Protein AF-A0AAP5WDP9-F1 (afdb_monomer)

Radius of gyration: 17.88 Å; Cα contacts (8 Å, |Δi|>4): 88; chains: 1; bounding box: 59×26×63 Å

Organism: NCBI:txid54062

Mean predicted aligned error: 8.6 Å

Foldseek 3Di:
DDDDDPPDDDQPPPPVVQLVVLLVVLVVLLCVVFPDFPCVDPLNVVLSVLSSVLSVCQSRVVPDPDDDDPVVLVVLCVVQVPLLVSLVVSQVVCCVPPVGHDDSNSSSVSSVSSVVRVVVSVVVPDD

Solvent-accessible surface area (backbone atoms only — not comparable to full-atom values): 7625 Å² total; per-residue (Å²): 142,80,87,78,89,76,92,65,95,69,77,82,75,77,50,67,65,58,46,49,50,53,49,50,55,46,46,58,63,47,42,80,78,39,81,80,68,63,73,85,37,70,56,41,51,51,43,54,52,49,49,51,53,47,44,53,31,49,76,67,70,64,67,68,78,60,92,62,63,62,70,62,51,52,50,50,50,69,73,38,54,67,36,35,51,53,32,49,48,46,42,52,51,40,30,74,78,69,70,38,83,71,52,73,51,56,44,48,51,47,18,55,44,41,51,52,46,55,50,63,68,57,72,78,75,81,128

Nearest PDB structures (foldseek):
  1h99-assembly1_A-2  TM=8.558E-01  e=2.883E-05  Bacillus subtilis
  1tlv-assembly1_A-2  TM=8.432E-01  e=2.436E-02  Bacillus subtilis
  6twr-assembly1_B  TM=6.311E-01  e=1.488E-02  Bacillus subtilis
  3rio-assembly1_A  TM=7.481E-01  e=8.132E-02  Bacillus subtilis

Structure (mmCIF, N/CA/C/O backbone):
data_AF-A0AAP5WDP9-F1
#
_entry.id   AF-A0AAP5WDP9-F1
#
loop_
_atom_site.group_PDB
_atom_site.id
_atom_site.type_symbol
_atom_site.label_atom_id
_atom_site.label_alt_id
_atom_site.label_comp_id
_atom_site.label_asym_id
_atom_site.label_entity_id
_atom_site.label_seq_id
_atom_site.pdbx_PDB_ins_code
_atom_site.Cartn_x
_atom_site.Cartn_y
_atom_site.Cartn_z
_atom_site.occupancy
_atom_site.B_iso_or_equiv
_atom_site.auth_seq_id
_atom_site.auth_comp_id
_atom_site.auth_asym_id
_atom_site.auth_atom_id
_atom_site.pdbx_PDB_model_num
ATOM 1 N N . MET A 1 1 ? -42.174 3.572 32.032 1.00 40.50 1 MET A N 1
ATOM 2 C CA . MET A 1 1 ? -40.886 2.987 31.608 1.00 40.50 1 MET A CA 1
ATOM 3 C C . MET A 1 1 ? -39.944 4.142 31.337 1.00 40.50 1 MET A C 1
ATOM 5 O O . MET A 1 1 ? -40.203 4.908 30.422 1.00 40.50 1 MET A O 1
ATOM 9 N N . HIS A 1 2 ? -38.955 4.333 32.201 1.00 45.94 2 HIS A N 1
ATOM 10 C CA . HIS A 1 2 ? -37.971 5.409 32.123 1.00 45.94 2 HIS A CA 1
ATOM 11 C C . HIS A 1 2 ? -36.593 4.761 31.918 1.00 45.94 2 HIS A C 1
ATOM 13 O O . HIS A 1 2 ? -36.302 3.792 32.615 1.00 45.94 2 HIS A O 1
ATOM 19 N N . PHE A 1 3 ? -35.790 5.358 31.025 1.00 42.50 3 PHE A N 1
ATOM 20 C CA . PHE A 1 3 ? -34.362 5.111 30.740 1.00 42.50 3 PHE A CA 1
ATOM 21 C C . PHE A 1 3 ? -34.038 3.804 29.985 1.00 42.50 3 PHE A C 1
ATOM 23 O O . PHE A 1 3 ? -34.623 2.765 30.251 1.00 42.50 3 PHE A O 1
ATOM 30 N N . VAL A 1 4 ? -33.152 3.788 28.981 1.00 40.31 4 VAL A N 1
ATOM 31 C CA . VAL A 1 4 ? -31.799 4.372 28.973 1.00 40.31 4 VAL A CA 1
ATOM 32 C C . VAL A 1 4 ? -31.402 4.842 27.559 1.00 40.31 4 VAL A C 1
ATOM 34 O O . VAL A 1 4 ? -31.444 4.065 26.608 1.00 40.31 4 VAL A O 1
ATOM 37 N N . ASP A 1 5 ? -30.989 6.107 27.448 1.00 46.16 5 ASP A N 1
ATOM 38 C CA . ASP A 1 5 ? -30.084 6.596 26.403 1.00 46.16 5 ASP A CA 1
ATOM 39 C C . ASP A 1 5 ? -28.749 5.858 26.562 1.00 46.16 5 ASP A C 1
ATOM 41 O O . ASP A 1 5 ? -28.047 6.046 27.554 1.00 46.16 5 ASP A O 1
ATOM 45 N N . ALA A 1 6 ? -28.445 4.947 25.639 1.00 43.12 6 ALA A N 1
ATOM 46 C CA . ALA A 1 6 ? -27.179 4.229 25.608 1.00 43.12 6 ALA A CA 1
ATOM 47 C C . ALA A 1 6 ? -26.254 4.882 24.581 1.00 43.12 6 ALA A C 1
ATOM 49 O O . ALA A 1 6 ? -25.884 4.295 23.566 1.00 43.12 6 ALA A O 1
ATOM 50 N N . SER A 1 7 ? -25.826 6.097 24.898 1.00 43.97 7 SER A N 1
ATOM 51 C CA . SER A 1 7 ? -24.487 6.558 24.560 1.00 43.97 7 SER A CA 1
ATOM 52 C C . SER A 1 7 ? -23.470 5.673 25.310 1.00 43.97 7 SER A C 1
ATOM 54 O O . SER A 1 7 ? -22.931 6.033 26.351 1.00 43.97 7 SER A O 1
ATOM 56 N N . ILE A 1 8 ? -23.247 4.453 24.806 1.00 40.84 8 ILE A N 1
ATOM 57 C CA . ILE A 1 8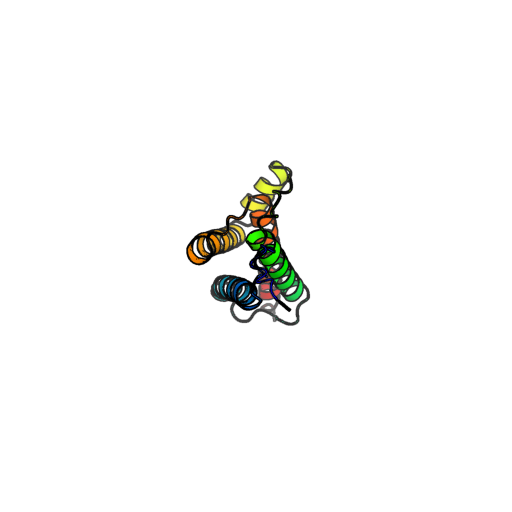 ? -22.240 3.509 25.310 1.00 40.84 8 ILE A CA 1
ATOM 58 C C . ILE A 1 8 ? -21.338 3.123 24.140 1.00 40.84 8 ILE A C 1
ATOM 60 O O . ILE A 1 8 ? -21.759 2.470 23.188 1.00 40.84 8 ILE A O 1
ATOM 64 N N . GLY A 1 9 ? -20.093 3.595 24.219 1.00 39.41 9 GLY A N 1
ATOM 65 C CA . GLY A 1 9 ? -19.068 3.497 23.191 1.00 39.41 9 GLY A CA 1
ATOM 66 C C . GLY A 1 9 ? -18.814 2.083 22.675 1.00 39.41 9 GLY A C 1
ATOM 67 O O . GLY A 1 9 ? -18.320 1.212 23.388 1.00 39.41 9 GLY A O 1
ATOM 68 N N . GLY A 1 10 ? -19.073 1.906 21.384 1.00 34.84 10 GLY A N 1
ATOM 69 C CA . GLY A 1 10 ? -18.558 0.820 20.567 1.00 34.84 10 GLY A CA 1
ATOM 70 C C . GLY A 1 10 ? -17.776 1.440 19.417 1.00 34.84 10 GLY A C 1
ATOM 71 O O . GLY A 1 10 ? -18.260 2.380 18.796 1.00 34.84 10 GLY A O 1
ATOM 72 N N . LYS A 1 11 ? -16.549 0.956 19.218 1.00 44.06 11 LYS A N 1
ATOM 73 C CA . LYS A 1 11 ? -15.598 1.240 18.128 1.00 44.06 11 LYS A CA 1
ATOM 74 C C . LYS A 1 11 ? -16.275 1.790 16.865 1.00 44.06 11 LYS A C 1
ATOM 76 O O . LYS A 1 11 ? -17.265 1.202 16.436 1.00 44.06 11 LYS A O 1
ATOM 81 N N . GLU A 1 12 ? -15.741 2.879 16.288 1.00 53.81 12 GLU A N 1
ATOM 82 C CA . GLU A 1 12 ? -16.205 3.408 14.995 1.00 53.81 12 GLU A CA 1
ATOM 83 C C . GLU A 1 12 ? -16.468 2.230 14.052 1.00 53.81 12 GLU A C 1
ATOM 85 O O . GLU A 1 12 ? -15.555 1.477 13.735 1.00 53.81 12 GLU A O 1
ATOM 90 N N . HIS A 1 13 ? -17.717 2.028 13.631 1.00 56.47 13 HIS A N 1
ATOM 91 C CA . HIS A 1 13 ? -17.976 1.153 12.501 1.00 56.47 13 HIS A CA 1
ATOM 92 C C . HIS A 1 13 ? -17.274 1.797 11.314 1.00 56.47 13 HIS A C 1
ATOM 94 O O . HIS A 1 13 ? -17.722 2.844 10.838 1.00 56.47 13 HIS A O 1
ATOM 100 N N . HIS A 1 14 ? -16.163 1.218 10.864 1.00 60.16 14 HIS A N 1
ATOM 101 C CA . HIS A 1 14 ? -15.449 1.720 9.699 1.00 60.16 14 HIS A CA 1
ATOM 102 C C . HIS A 1 14 ? -16.429 1.858 8.564 1.00 60.16 14 HIS A C 1
ATOM 104 O O . HIS A 1 14 ? -16.984 0.879 8.063 1.00 60.16 14 HIS A O 1
ATOM 110 N N . ASN A 1 15 ? -16.684 3.104 8.193 1.00 77.19 15 ASN A N 1
ATOM 111 C CA . ASN A 1 15 ? -17.639 3.379 7.153 1.00 77.19 15 ASN A CA 1
ATOM 112 C C . ASN A 1 15 ? -17.080 2.765 5.864 1.00 77.19 15 ASN A C 1
ATOM 114 O O . ASN A 1 15 ? -15.973 3.112 5.451 1.00 77.19 15 ASN A O 1
ATOM 118 N N . VAL A 1 16 ? -17.838 1.868 5.230 1.00 87.69 16 VAL A N 1
ATOM 119 C CA . VAL A 1 16 ? -17.512 1.266 3.924 1.00 87.69 16 VAL A CA 1
ATOM 120 C C . VAL A 1 16 ? -17.089 2.344 2.915 1.00 87.69 16 VAL A C 1
ATOM 122 O O . VAL A 1 16 ? -16.208 2.110 2.089 1.00 87.69 16 VAL A O 1
ATOM 125 N N . ALA A 1 17 ? -17.625 3.562 3.045 1.00 91.12 17 ALA A N 1
ATOM 126 C CA . ALA A 1 17 ? -17.207 4.723 2.271 1.00 91.12 17 ALA A CA 1
ATOM 127 C C . ALA A 1 17 ? -15.727 5.110 2.471 1.00 91.12 17 ALA A C 1
ATOM 129 O O . ALA A 1 17 ? -15.059 5.424 1.492 1.00 91.12 17 ALA A O 1
ATOM 130 N N . LYS A 1 18 ? -15.182 5.078 3.699 1.00 92.75 18 LYS A N 1
ATOM 131 C CA . LYS A 1 18 ? -13.753 5.364 3.960 1.00 92.75 18 LYS A CA 1
ATOM 132 C C . LYS A 1 18 ? -12.861 4.314 3.289 1.00 92.75 18 LYS A C 1
ATOM 134 O O . LYS A 1 18 ? -11.904 4.677 2.615 1.00 92.75 18 LYS A O 1
ATOM 139 N N . ILE A 1 19 ? -13.203 3.030 3.425 1.00 94.25 19 ILE A N 1
ATOM 140 C CA . ILE A 1 19 ? -12.450 1.928 2.799 1.00 94.25 19 ILE A CA 1
ATOM 141 C C . ILE A 1 19 ? -12.468 2.071 1.274 1.00 94.25 19 ILE A C 1
ATOM 143 O O . ILE A 1 19 ? -11.427 1.961 0.633 1.00 94.25 19 ILE A O 1
ATOM 147 N N . THR A 1 20 ? -13.635 2.370 0.702 1.00 94.88 20 THR A N 1
ATOM 148 C CA . THR A 1 20 ? -13.788 2.574 -0.746 1.00 94.88 20 THR A CA 1
ATOM 149 C C . THR A 1 20 ? -12.908 3.724 -1.234 1.00 94.88 20 THR A C 1
ATOM 151 O O . THR A 1 20 ? -12.139 3.533 -2.168 1.00 94.88 20 THR A O 1
ATOM 154 N N . LYS A 1 21 ? -12.909 4.867 -0.533 1.00 96.25 21 LYS A N 1
ATOM 155 C CA . LYS A 1 21 ? -12.043 6.009 -0.868 1.00 96.25 21 LYS A CA 1
ATOM 156 C C . LYS A 1 21 ? -10.551 5.679 -0.804 1.00 96.25 21 LYS A C 1
ATOM 158 O O . LYS A 1 21 ? -9.792 6.145 -1.643 1.00 96.25 21 LYS A O 1
ATOM 163 N N . ILE A 1 22 ? -10.121 4.869 0.165 1.00 96.50 22 ILE A N 1
ATOM 164 C CA . ILE A 1 22 ? -8.723 4.422 0.268 1.00 96.50 22 ILE A CA 1
ATOM 165 C C . ILE A 1 22 ? -8.333 3.561 -0.941 1.00 96.50 22 ILE A C 1
ATOM 167 O O . ILE A 1 22 ? -7.253 3.742 -1.509 1.00 96.50 22 ILE A O 1
ATOM 171 N N . VAL A 1 23 ? -9.209 2.638 -1.347 1.00 95.75 23 VAL A N 1
ATOM 172 C CA . VAL A 1 23 ? -8.990 1.801 -2.535 1.00 95.75 23 VAL A CA 1
ATOM 173 C C . VAL A 1 23 ? -8.939 2.662 -3.797 1.00 95.75 23 VAL A C 1
ATOM 175 O O . VAL A 1 23 ? -8.001 2.518 -4.575 1.00 95.75 23 VAL A O 1
ATOM 178 N N . GLU A 1 24 ? -9.884 3.587 -3.970 1.00 95.38 24 GLU A N 1
ATOM 179 C CA . GLU A 1 24 ? -9.932 4.516 -5.107 1.00 95.38 24 GLU A CA 1
ATOM 180 C C . GLU A 1 24 ? -8.685 5.404 -5.180 1.00 95.38 24 GLU A C 1
ATOM 182 O O . GLU A 1 24 ? -8.050 5.478 -6.228 1.0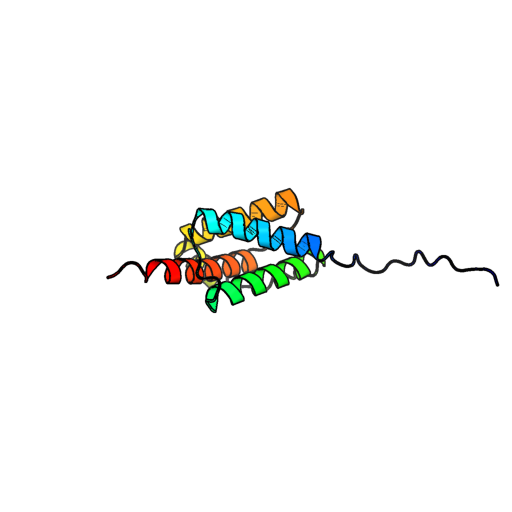0 95.38 24 GLU A O 1
ATOM 187 N N . LEU A 1 25 ? -8.279 6.028 -4.067 1.00 96.38 25 LEU A N 1
ATOM 188 C CA . LEU A 1 25 ? -7.053 6.828 -3.992 1.00 96.38 25 LEU A CA 1
ATOM 189 C C . LEU A 1 25 ? -5.834 6.004 -4.417 1.00 96.38 25 LEU A C 1
ATOM 191 O O . LEU A 1 25 ? -5.010 6.457 -5.212 1.00 96.38 25 LEU A O 1
ATOM 195 N N . THR A 1 26 ? -5.727 4.783 -3.892 1.00 95.81 26 THR A N 1
ATOM 196 C CA . THR A 1 26 ? -4.613 3.885 -4.203 1.00 95.81 26 THR A CA 1
ATOM 197 C C . THR A 1 26 ? -4.596 3.529 -5.686 1.00 95.81 26 THR A C 1
ATOM 199 O O . THR A 1 26 ? -3.541 3.600 -6.314 1.00 95.81 26 THR A O 1
ATOM 202 N N . LEU A 1 27 ? -5.752 3.189 -6.260 1.00 93.12 27 LEU A N 1
ATOM 203 C CA . LEU A 1 27 ? -5.881 2.880 -7.681 1.00 93.12 27 LEU A CA 1
ATOM 204 C C . LEU A 1 27 ? -5.540 4.072 -8.566 1.00 93.12 27 LEU A C 1
ATOM 206 O O . LEU A 1 27 ? -4.725 3.914 -9.463 1.00 93.12 27 LEU A O 1
ATOM 210 N N . ASN A 1 28 ? -6.022 5.273 -8.248 1.00 93.69 28 ASN A N 1
ATOM 211 C CA . ASN A 1 28 ? -5.701 6.485 -9.007 1.00 93.69 28 ASN A CA 1
ATOM 212 C C . ASN A 1 28 ? -4.184 6.740 -9.091 1.00 93.69 28 ASN A C 1
ATOM 214 O O . ASN A 1 28 ? -3.669 7.169 -10.124 1.00 93.69 28 ASN A O 1
ATOM 218 N N . ILE A 1 29 ? -3.443 6.456 -8.013 1.00 94.31 29 ILE A N 1
ATOM 219 C CA . ILE A 1 29 ? -1.976 6.574 -7.997 1.00 94.31 29 ILE A CA 1
ATOM 220 C C . ILE A 1 29 ? -1.319 5.507 -8.887 1.00 94.31 29 ILE A C 1
ATOM 222 O O . ILE A 1 29 ? -0.318 5.786 -9.558 1.00 94.31 29 ILE A O 1
ATOM 226 N N . VAL A 1 30 ? -1.853 4.284 -8.879 1.00 91.88 30 VAL A N 1
ATOM 227 C CA . VAL A 1 30 ? -1.341 3.165 -9.683 1.00 91.88 30 VAL A CA 1
ATOM 228 C C . VAL A 1 30 ? -1.657 3.353 -11.165 1.00 91.88 30 VAL A C 1
ATOM 230 O O . VAL A 1 30 ? -0.766 3.154 -11.985 1.00 91.88 30 VAL A O 1
ATOM 233 N N . ASP A 1 31 ? -2.859 3.806 -11.510 1.00 87.88 31 ASP A N 1
ATOM 234 C CA . ASP A 1 31 ? -3.325 4.003 -12.887 1.00 87.88 31 ASP A CA 1
ATOM 235 C C . ASP A 1 31 ? -2.477 5.036 -13.639 1.00 87.88 31 ASP A C 1
ATOM 237 O O . ASP A 1 31 ? -2.216 4.885 -14.831 1.00 87.88 31 ASP A O 1
ATOM 241 N N . ALA A 1 32 ? -1.932 6.034 -12.932 1.00 87.56 32 ALA A N 1
ATOM 242 C CA . ALA A 1 32 ? -0.960 6.974 -13.498 1.00 87.56 32 ALA A CA 1
ATOM 243 C C . ALA A 1 32 ? 0.335 6.297 -14.004 1.00 87.56 32 ALA A C 1
ATOM 245 O O . ALA A 1 32 ? 1.082 6.894 -14.779 1.00 87.56 32 ALA A O 1
ATOM 246 N N . HIS A 1 33 ? 0.611 5.068 -13.562 1.00 83.06 33 HIS A N 1
ATOM 247 C CA . HIS A 1 33 ? 1.781 4.267 -13.930 1.00 83.06 33 HIS A CA 1
ATOM 248 C C . HIS A 1 33 ? 1.419 2.993 -14.713 1.00 83.06 33 HIS A C 1
ATOM 250 O O . HIS A 1 33 ? 2.313 2.362 -15.276 1.00 83.06 33 HIS A O 1
ATOM 256 N N . LEU A 1 34 ? 0.138 2.615 -14.755 1.00 79.44 34 LEU A N 1
ATOM 257 C CA . LEU A 1 34 ? -0.377 1.443 -15.458 1.00 79.44 34 LEU A CA 1
ATOM 258 C C . LEU A 1 34 ? -1.669 1.811 -16.200 1.00 79.44 34 LEU A C 1
ATOM 260 O O . LEU A 1 34 ? -2.758 1.623 -15.661 1.00 79.44 34 LEU A O 1
ATOM 264 N N . PRO A 1 35 ? -1.580 2.336 -17.430 1.00 70.56 35 PRO A N 1
ATOM 265 C CA . PRO A 1 35 ? -2.772 2.602 -18.219 1.00 70.56 35 PRO A CA 1
ATOM 266 C C . PRO A 1 35 ? -3.432 1.272 -18.616 1.00 70.56 35 PRO A C 1
ATOM 268 O O . PRO A 1 35 ? -2.808 0.445 -19.276 1.00 70.56 35 PRO A O 1
ATOM 271 N N . ASN A 1 36 ? -4.702 1.096 -18.239 1.00 73.56 36 ASN A N 1
ATOM 272 C CA . ASN A 1 36 ? -5.531 -0.092 -18.500 1.00 73.56 36 ASN A CA 1
ATOM 273 C C . ASN A 1 36 ? -5.034 -1.381 -17.810 1.00 73.56 36 ASN A C 1
ATOM 275 O O . ASN A 1 36 ? -4.645 -2.333 -18.491 1.00 73.56 36 ASN A O 1
ATOM 279 N N . PRO A 1 37 ? -5.050 -1.449 -16.465 1.00 78.75 37 PRO A N 1
ATOM 280 C CA . PRO A 1 37 ? -4.769 -2.699 -15.771 1.00 78.75 37 PRO A CA 1
ATOM 281 C C . PRO A 1 37 ? -5.784 -3.780 -16.166 1.00 78.75 37 PRO A C 1
ATOM 283 O O . PRO A 1 37 ? -6.976 -3.505 -16.292 1.00 78.75 37 PRO A O 1
ATOM 286 N N . ASP A 1 38 ? -5.327 -5.027 -16.298 1.00 84.19 38 ASP A N 1
ATOM 287 C CA . ASP A 1 38 ? -6.225 -6.178 -16.418 1.00 84.19 38 ASP A CA 1
ATOM 288 C C . ASP A 1 38 ? -6.934 -6.411 -15.074 1.00 84.19 38 ASP A C 1
ATOM 290 O O . ASP A 1 38 ? -6.384 -7.031 -14.150 1.00 84.19 38 ASP A O 1
ATOM 294 N N . THR A 1 39 ? -8.152 -5.878 -14.964 1.00 85.44 39 THR A N 1
ATOM 295 C CA . THR A 1 39 ? -8.979 -5.931 -13.755 1.00 85.44 39 THR A CA 1
ATOM 296 C C . THR A 1 39 ? -9.488 -7.334 -13.434 1.00 85.44 39 THR A C 1
ATOM 298 O O . THR A 1 39 ? -9.836 -7.597 -12.281 1.00 85.44 39 THR A O 1
ATOM 301 N N . ASP A 1 40 ? -9.487 -8.240 -14.414 1.00 86.44 40 ASP A N 1
ATOM 302 C CA . ASP A 1 40 ? -9.914 -9.633 -14.249 1.00 86.44 40 ASP A CA 1
ATOM 303 C C . ASP A 1 40 ? -8.750 -10.541 -13.816 1.00 86.44 40 ASP A C 1
ATOM 305 O O . ASP A 1 40 ? -8.950 -11.687 -13.396 1.00 86.44 40 ASP A O 1
ATOM 309 N N . SER A 1 41 ? -7.516 -10.025 -13.841 1.00 90.75 41 SER A N 1
ATOM 310 C CA . SER A 1 41 ? -6.336 -10.771 -13.419 1.00 90.75 41 SER A CA 1
ATOM 311 C C . SER A 1 41 ? -6.340 -11.104 -11.921 1.00 90.75 41 SER A C 1
ATOM 313 O O . SER A 1 41 ? -6.714 -10.319 -11.039 1.00 90.75 41 SER A O 1
ATOM 315 N N . LEU A 1 42 ? -5.785 -12.275 -11.594 1.00 92.06 42 LEU A N 1
ATOM 316 C CA . LEU A 1 42 ? -5.572 -12.694 -10.206 1.00 92.06 42 LEU A CA 1
ATOM 317 C C . LEU A 1 42 ? -4.671 -11.715 -9.433 1.00 92.06 42 LEU A C 1
ATOM 319 O O . LEU A 1 42 ? -4.856 -11.523 -8.230 1.00 92.06 42 LEU A O 1
ATOM 323 N N . SER A 1 43 ? -3.694 -11.103 -10.108 1.00 91.75 43 SER A N 1
ATOM 324 C CA . SER A 1 43 ? -2.806 -10.097 -9.516 1.00 91.75 43 SER A CA 1
ATOM 325 C C . SER A 1 43 ? -3.582 -8.854 -9.081 1.00 91.75 43 SER A C 1
ATOM 327 O O . SER A 1 43 ? -3.397 -8.405 -7.948 1.00 91.75 43 SER A O 1
ATOM 329 N N . TYR A 1 44 ? -4.483 -8.352 -9.934 1.00 92.62 44 TYR A N 1
ATOM 330 C CA . TYR A 1 44 ? -5.346 -7.209 -9.631 1.00 92.62 44 TYR A CA 1
ATOM 331 C C . TYR A 1 44 ? -6.279 -7.507 -8.461 1.00 92.62 44 TYR A C 1
ATOM 333 O O . TYR A 1 44 ? -6.246 -6.805 -7.449 1.00 92.62 44 TYR A O 1
ATOM 341 N N . SER A 1 45 ? -7.004 -8.627 -8.515 1.00 94.25 45 SER A N 1
ATOM 342 C CA . SER A 1 45 ? -7.893 -9.049 -7.425 1.00 94.25 45 SER A CA 1
ATOM 343 C C . SER A 1 45 ? -7.167 -9.172 -6.074 1.00 94.25 45 SER A C 1
ATOM 345 O O . SER A 1 45 ? -7.661 -8.708 -5.041 1.00 94.25 45 SER A O 1
ATOM 347 N N . ARG A 1 46 ? -5.954 -9.749 -6.063 1.00 95.00 46 ARG A N 1
ATOM 348 C CA . ARG A 1 46 ? -5.130 -9.866 -4.847 1.00 95.00 46 ARG A CA 1
ATOM 349 C C . ARG A 1 46 ? -4.660 -8.515 -4.325 1.00 95.00 46 ARG A C 1
ATOM 351 O O . ARG A 1 46 ? -4.638 -8.333 -3.111 1.00 95.00 46 ARG A O 1
ATOM 358 N N . PHE A 1 47 ? -4.292 -7.592 -5.210 1.00 95.88 47 PHE A N 1
ATOM 359 C CA . PHE A 1 47 ? -3.893 -6.249 -4.809 1.00 95.88 47 PHE A CA 1
ATOM 360 C C . PHE A 1 47 ? -5.048 -5.491 -4.156 1.00 95.88 47 PHE A C 1
ATOM 362 O O . PHE A 1 47 ? -4.897 -5.029 -3.029 1.00 95.88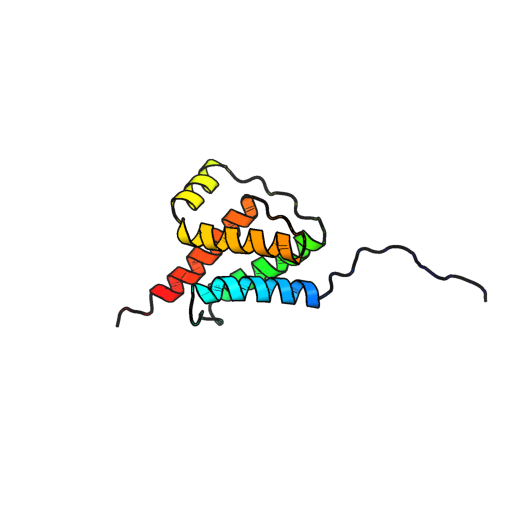 47 PHE A O 1
ATOM 369 N N . ILE A 1 48 ? -6.224 -5.454 -4.793 1.00 95.19 48 ILE A N 1
ATOM 370 C CA . ILE A 1 48 ? -7.412 -4.799 -4.224 1.00 95.19 48 ILE A CA 1
ATOM 371 C C . ILE A 1 48 ? -7.749 -5.374 -2.851 1.00 95.19 48 ILE A C 1
ATOM 373 O O . ILE A 1 48 ? -7.947 -4.624 -1.897 1.00 95.19 48 ILE A O 1
ATOM 377 N N . ARG A 1 49 ? -7.758 -6.706 -2.722 1.00 96.00 49 ARG A N 1
ATOM 378 C CA . ARG A 1 49 ? -8.031 -7.370 -1.442 1.00 96.00 49 ARG A CA 1
ATOM 379 C C . ARG A 1 49 ? -7.011 -6.992 -0.368 1.00 96.00 49 ARG A C 1
ATOM 381 O O . ARG A 1 49 ? -7.401 -6.786 0.779 1.00 96.00 49 ARG A O 1
ATOM 388 N N . HIS A 1 50 ? -5.728 -6.912 -0.722 1.00 95.75 50 HIS A N 1
ATOM 389 C CA . HIS A 1 50 ? -4.683 -6.489 0.207 1.00 95.75 50 HIS A CA 1
ATOM 390 C C . HIS A 1 50 ? -4.926 -5.054 0.691 1.00 95.75 50 HIS A C 1
ATOM 392 O O . HIS A 1 50 ? -4.951 -4.829 1.897 1.00 95.75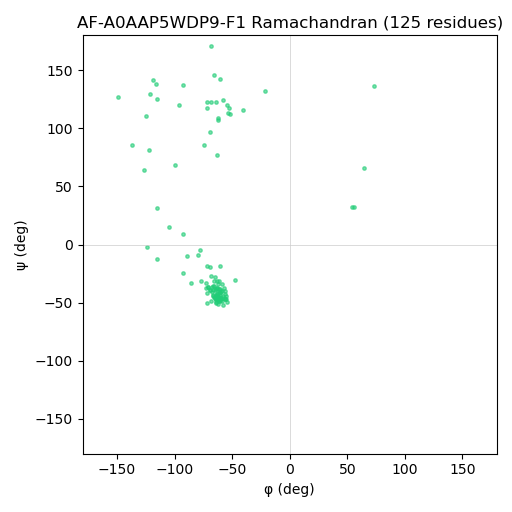 50 HIS A O 1
ATOM 398 N N . ILE A 1 51 ? -5.217 -4.115 -0.217 1.00 96.56 51 ILE A N 1
ATOM 399 C CA . ILE A 1 51 ? -5.515 -2.720 0.142 1.00 96.56 51 ILE A CA 1
ATOM 400 C C . ILE A 1 51 ? -6.782 -2.611 0.998 1.00 96.56 51 ILE A C 1
ATOM 402 O O . ILE A 1 51 ? -6.777 -1.897 1.996 1.00 96.56 51 ILE A O 1
ATOM 406 N N . GLN A 1 52 ? -7.846 -3.352 0.676 1.00 95.06 52 GLN A N 1
ATOM 407 C CA . GLN A 1 52 ? -9.071 -3.383 1.484 1.00 95.06 52 GLN A CA 1
ATOM 408 C C . GLN A 1 52 ? -8.804 -3.876 2.910 1.00 95.06 52 GLN A C 1
ATOM 410 O O . GLN A 1 52 ? -9.252 -3.258 3.875 1.00 95.06 52 GLN A O 1
ATOM 415 N N . TYR A 1 53 ? -8.063 -4.976 3.055 1.00 93.50 53 TYR A N 1
ATOM 416 C CA . TYR A 1 53 ? -7.740 -5.536 4.365 1.00 93.50 53 TYR A CA 1
ATOM 417 C C . TYR A 1 53 ? -6.802 -4.628 5.170 1.00 93.50 53 TYR A C 1
ATOM 419 O O . TYR A 1 53 ? -7.015 -4.423 6.365 1.00 93.50 53 TYR A O 1
ATOM 427 N N . LEU A 1 54 ? -5.804 -4.038 4.507 1.00 93.62 54 LEU A N 1
ATOM 428 C CA . LEU A 1 54 ? -4.913 -3.048 5.102 1.00 93.62 54 LEU A CA 1
ATOM 429 C C . LEU A 1 54 ? -5.700 -1.823 5.586 1.00 93.62 54 LEU A C 1
ATOM 431 O O . LEU A 1 54 ? -5.533 -1.411 6.728 1.00 93.62 54 LEU A O 1
ATOM 435 N N . ALA A 1 55 ? -6.612 -1.290 4.769 1.00 93.69 55 ALA A N 1
ATOM 436 C CA . ALA A 1 55 ? -7.456 -0.155 5.133 1.00 93.69 55 ALA A CA 1
ATOM 437 C C . ALA A 1 55 ? -8.289 -0.435 6.391 1.00 93.69 55 ALA A C 1
ATOM 439 O O . ALA A 1 55 ? -8.342 0.408 7.284 1.00 93.69 55 ALA A O 1
ATOM 440 N N . ILE A 1 56 ? -8.896 -1.625 6.486 1.00 91.94 56 ILE A N 1
ATOM 441 C CA . ILE A 1 56 ? -9.646 -2.051 7.677 1.00 91.94 56 ILE A CA 1
ATOM 442 C C . ILE A 1 56 ? -8.733 -2.030 8.911 1.00 91.94 56 ILE A C 1
ATOM 444 O O . ILE A 1 56 ? -9.044 -1.357 9.892 1.00 91.94 56 ILE A O 1
ATOM 448 N N . ARG A 1 57 ? -7.568 -2.688 8.833 1.00 90.75 57 ARG A N 1
ATOM 449 C CA . ARG A 1 57 ? -6.607 -2.775 9.948 1.00 90.75 57 ARG A CA 1
ATOM 450 C C . ARG A 1 57 ? -6.082 -1.416 10.403 1.00 90.75 57 ARG A C 1
ATOM 452 O O . ARG A 1 57 ? -6.005 -1.172 11.607 1.00 90.75 57 ARG A O 1
ATOM 459 N N . LEU A 1 58 ? -5.734 -0.548 9.456 1.00 90.75 58 LEU A N 1
ATOM 460 C CA . LEU A 1 58 ? -5.211 0.790 9.727 1.00 90.75 58 LEU A CA 1
ATOM 461 C C . LEU A 1 58 ? -6.252 1.665 10.424 1.00 90.75 58 LEU A C 1
ATOM 463 O O . LEU A 1 58 ? -5.962 2.273 11.449 1.00 90.75 58 LEU A O 1
ATOM 467 N N . LEU A 1 59 ? -7.481 1.681 9.908 1.00 90.56 59 LEU A N 1
ATOM 468 C CA . LEU A 1 59 ? -8.585 2.420 10.516 1.00 90.56 59 LEU A CA 1
ATOM 469 C C . LEU A 1 59 ? -8.952 1.860 11.906 1.00 90.56 59 LEU A C 1
ATOM 471 O O . LEU A 1 59 ? -9.433 2.602 12.759 1.00 90.56 59 LEU A O 1
ATOM 475 N N . ASP A 1 60 ? -8.720 0.562 12.152 1.00 87.69 60 ASP A N 1
ATOM 476 C CA . ASP A 1 60 ? -9.007 -0.091 13.440 1.00 87.69 60 ASP A CA 1
ATOM 477 C C . ASP A 1 60 ? -7.906 0.195 14.472 1.00 87.69 60 ASP A C 1
ATOM 479 O O . ASP A 1 60 ? -8.065 -0.128 15.649 1.00 87.69 60 ASP A O 1
ATOM 483 N N . ASN A 1 61 ? -6.794 0.811 14.049 1.00 81.56 61 ASN A N 1
ATOM 484 C CA . ASN A 1 61 ? -5.553 0.934 14.816 1.00 81.56 61 ASN A CA 1
ATOM 485 C C . ASN A 1 61 ? -5.031 -0.430 15.311 1.00 81.56 61 ASN A C 1
ATOM 487 O O . ASN A 1 61 ? -4.431 -0.531 16.379 1.00 81.56 61 ASN A O 1
ATOM 491 N N . VAL A 1 62 ? -5.272 -1.492 14.533 1.00 77.25 62 VAL A N 1
ATOM 492 C CA . VAL A 1 62 ? -4.823 -2.873 14.811 1.00 77.25 62 VAL A CA 1
ATOM 493 C C . VAL A 1 62 ? -3.647 -3.248 13.900 1.00 77.25 62 VAL A C 1
ATOM 495 O O . VAL A 1 62 ? -3.288 -4.417 13.753 1.00 77.25 62 VAL A O 1
ATOM 498 N N . ASP A 1 63 ? -3.012 -2.262 13.266 1.00 69.00 63 ASP A N 1
ATOM 499 C CA . ASP A 1 63 ? -1.799 -2.504 12.495 1.00 69.00 63 ASP A CA 1
ATOM 500 C C . ASP A 1 63 ? -0.616 -2.738 13.443 1.00 69.00 63 ASP A C 1
ATOM 502 O O . ASP A 1 63 ? 0.108 -1.826 13.836 1.00 69.00 63 ASP A O 1
ATOM 506 N N . ALA A 1 64 ? -0.462 -3.990 13.872 1.00 61.69 64 ALA A N 1
ATOM 507 C CA . ALA A 1 64 ? 0.784 -4.464 14.441 1.00 61.69 64 ALA A CA 1
ATOM 508 C C . ALA A 1 64 ? 1.794 -4.583 13.296 1.00 61.69 64 ALA A C 1
ATOM 510 O O . ALA A 1 64 ? 1.582 -5.374 12.370 1.00 61.69 64 ALA A O 1
ATOM 511 N N . GLU A 1 65 ? 2.878 -3.804 13.354 1.00 64.94 65 GLU A N 1
ATOM 512 C CA . GLU A 1 65 ? 4.005 -3.996 12.446 1.00 64.94 65 GLU A CA 1
ATOM 513 C C . GLU A 1 65 ? 4.446 -5.458 12.542 1.00 64.94 65 GLU A C 1
ATOM 515 O O . GLU A 1 65 ? 4.897 -5.932 13.584 1.00 64.94 65 GLU A O 1
ATOM 520 N N . THR A 1 66 ? 4.263 -6.203 11.454 1.00 70.12 66 THR A N 1
ATOM 521 C CA . THR A 1 66 ? 4.817 -7.550 11.371 1.00 70.12 66 THR A CA 1
ATOM 522 C C . THR A 1 66 ? 6.319 -7.394 11.216 1.00 70.12 66 THR A C 1
ATOM 524 O O . THR A 1 66 ? 6.758 -6.734 10.270 1.00 70.12 66 THR A O 1
ATOM 527 N N . GLU A 1 67 ? 7.105 -7.971 12.123 1.00 75.88 67 GLU A N 1
ATOM 528 C CA . GLU A 1 67 ? 8.556 -7.999 11.959 1.00 75.88 67 GLU A CA 1
ATOM 529 C C . GLU A 1 67 ? 8.899 -8.699 10.642 1.00 75.88 67 GLU A C 1
ATOM 531 O O . GLU A 1 67 ? 8.471 -9.822 10.368 1.00 75.88 67 GLU A O 1
ATOM 536 N N . ILE A 1 68 ? 9.651 -7.996 9.801 1.00 81.50 68 ILE A N 1
ATOM 537 C CA . ILE A 1 68 ? 10.203 -8.525 8.561 1.00 81.50 68 ILE A CA 1
ATOM 538 C C . ILE A 1 68 ? 11.715 -8.437 8.656 1.00 81.50 68 ILE A C 1
ATOM 540 O O . ILE A 1 68 ? 12.265 -7.454 9.154 1.00 81.50 68 ILE A O 1
ATOM 544 N N . ASP A 1 69 ? 12.372 -9.470 8.139 1.00 88.81 69 ASP A N 1
ATOM 545 C CA . ASP A 1 69 ? 13.815 -9.494 7.965 1.00 88.81 69 ASP A CA 1
ATOM 546 C C . ASP A 1 69 ? 14.274 -8.267 7.154 1.00 88.81 69 ASP A C 1
ATOM 548 O O . ASP A 1 69 ? 13.850 -8.038 6.012 1.00 88.81 69 ASP A O 1
ATOM 552 N N . ASN A 1 70 ? 15.133 -7.454 7.770 1.00 89.31 70 ASN A N 1
ATOM 553 C CA . ASN A 1 70 ? 15.606 -6.210 7.177 1.00 89.31 70 ASN A CA 1
ATOM 554 C C . ASN A 1 70 ? 16.391 -6.439 5.882 1.00 89.31 70 ASN A C 1
ATOM 556 O O . ASN A 1 70 ? 16.247 -5.631 4.965 1.00 89.31 70 ASN A O 1
ATOM 560 N N . ASP A 1 71 ? 17.135 -7.540 5.765 1.00 92.94 71 ASP A N 1
ATOM 561 C CA . ASP A 1 71 ? 17.923 -7.849 4.572 1.00 92.94 71 ASP A CA 1
ATOM 562 C C . ASP A 1 71 ? 17.002 -8.180 3.393 1.00 92.94 71 ASP A C 1
ATOM 564 O O . ASP A 1 71 ? 17.231 -7.734 2.264 1.00 92.94 71 ASP A O 1
ATOM 568 N N . ILE A 1 72 ? 15.904 -8.903 3.651 1.00 92.00 72 ILE A N 1
ATOM 569 C CA . ILE A 1 72 ? 14.886 -9.203 2.632 1.00 92.00 72 ILE A CA 1
ATOM 570 C C . ILE A 1 72 ? 14.216 -7.912 2.157 1.00 92.00 72 ILE A C 1
ATOM 572 O O . ILE A 1 72 ? 14.085 -7.682 0.951 1.00 92.00 72 ILE A O 1
ATOM 576 N N . LYS A 1 73 ? 13.813 -7.054 3.095 1.00 93.81 73 LYS A N 1
ATOM 577 C CA . LYS A 1 73 ? 13.204 -5.757 2.787 1.00 93.81 73 LYS A CA 1
ATOM 578 C C . LYS A 1 73 ? 14.136 -4.883 1.949 1.00 93.81 73 LYS A C 1
ATOM 580 O O . LYS A 1 73 ? 13.718 -4.363 0.912 1.00 93.81 73 LYS A O 1
ATOM 585 N N . ASP A 1 74 ? 15.393 -4.753 2.354 1.00 94.62 74 ASP A N 1
ATOM 586 C CA . ASP A 1 74 ? 16.366 -3.916 1.655 1.00 94.62 74 ASP A CA 1
ATOM 587 C C . ASP A 1 74 ? 16.679 -4.466 0.257 1.00 94.62 74 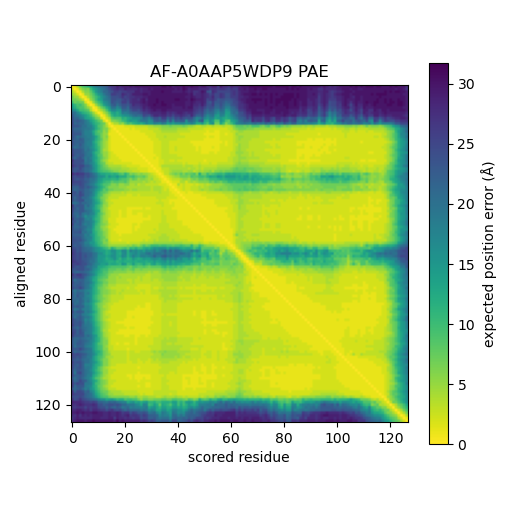ASP A C 1
ATOM 589 O O . ASP A 1 74 ? 16.793 -3.699 -0.705 1.00 94.62 74 ASP A O 1
ATOM 593 N N . LEU A 1 75 ? 16.717 -5.794 0.101 1.00 95.56 75 LEU A N 1
ATOM 594 C CA . LEU A 1 75 ? 16.843 -6.441 -1.203 1.00 95.56 75 LEU A CA 1
ATOM 595 C C . LEU A 1 75 ? 15.663 -6.099 -2.126 1.00 95.56 75 LEU A C 1
ATOM 597 O O . LEU A 1 75 ? 15.885 -5.739 -3.284 1.00 95.56 75 LEU A O 1
ATOM 601 N N . VAL A 1 76 ? 14.422 -6.187 -1.633 1.00 95.56 76 VAL A N 1
ATOM 602 C CA . VAL A 1 76 ? 13.214 -5.833 -2.403 1.00 95.56 76 VAL A CA 1
ATOM 603 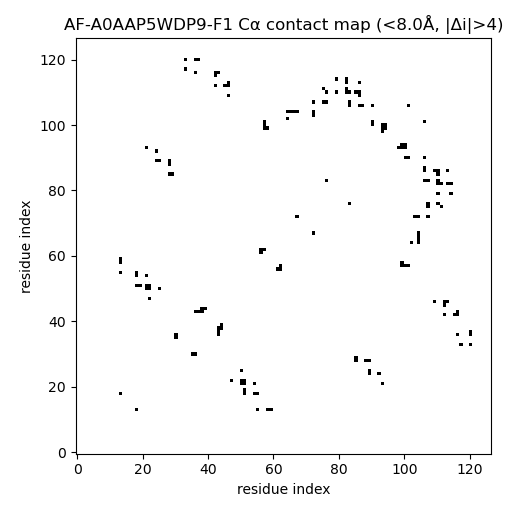C C . VAL A 1 76 ? 13.253 -4.362 -2.810 1.00 95.56 76 VAL A C 1
ATOM 605 O O . VAL A 1 76 ? 13.073 -4.045 -3.986 1.00 95.56 76 VAL A O 1
ATOM 608 N N . PHE A 1 77 ? 13.550 -3.468 -1.867 1.00 96.62 77 PHE A N 1
ATOM 609 C CA . PHE A 1 77 ? 13.609 -2.026 -2.109 1.00 96.62 77 PHE A CA 1
ATOM 610 C C . PHE A 1 77 ? 14.692 -1.633 -3.112 1.00 96.62 77 PHE A C 1
ATOM 612 O O . PHE A 1 77 ? 14.472 -0.751 -3.942 1.00 96.62 77 PHE A O 1
ATOM 619 N N . LYS A 1 78 ? 15.843 -2.308 -3.076 1.00 97.06 78 LYS A N 1
ATOM 620 C CA . LYS A 1 78 ? 16.917 -2.103 -4.049 1.00 97.06 78 LYS A CA 1
ATOM 621 C C . LYS A 1 78 ? 16.556 -2.649 -5.430 1.00 97.06 78 LYS A C 1
ATOM 623 O O . LYS A 1 78 ? 16.945 -2.058 -6.435 1.00 97.06 78 LYS A O 1
ATOM 628 N N . LYS A 1 79 ? 15.848 -3.779 -5.491 1.00 97.00 79 LYS A N 1
ATOM 629 C CA . LYS A 1 79 ? 15.524 -4.468 -6.747 1.00 97.00 79 LYS A CA 1
ATOM 630 C C . LYS A 1 79 ? 14.387 -3.805 -7.528 1.00 97.00 79 LYS A C 1
ATOM 632 O O . LYS A 1 79 ? 14.407 -3.867 -8.754 1.00 97.00 79 LYS A O 1
ATOM 637 N N . TYR A 1 80 ? 13.434 -3.175 -6.841 1.00 97.00 80 TYR A N 1
ATOM 638 C CA . TYR A 1 80 ? 12.215 -2.614 -7.439 1.00 97.00 80 TYR A CA 1
ATOM 639 C C . TYR A 1 80 ? 12.023 -1.130 -7.073 1.00 97.00 80 TYR A C 1
ATOM 641 O O . TYR A 1 80 ? 11.085 -0.767 -6.358 1.00 97.00 80 TYR A O 1
ATOM 649 N N . PRO A 1 81 ? 12.940 -0.240 -7.505 1.00 96.00 81 PRO A N 1
ATOM 650 C CA . PRO A 1 81 ? 12.930 1.162 -7.092 1.00 96.00 81 PRO A CA 1
ATOM 651 C C . PRO A 1 81 ? 11.743 1.958 -7.656 1.00 96.00 81 PRO A C 1
ATOM 653 O O . PRO A 1 81 ? 11.319 2.934 -7.034 1.00 96.00 81 PRO A O 1
ATOM 656 N N . ILE A 1 82 ? 11.202 1.561 -8.814 1.00 94.25 82 ILE A N 1
ATOM 657 C CA . ILE A 1 82 ? 10.057 2.228 -9.453 1.00 94.25 82 ILE A CA 1
ATOM 658 C C . ILE A 1 82 ? 8.787 1.928 -8.654 1.00 94.25 82 ILE A C 1
ATOM 660 O O . ILE A 1 82 ? 8.076 2.837 -8.233 1.00 94.25 82 ILE A O 1
ATOM 664 N N . GLU A 1 83 ? 8.549 0.656 -8.363 1.00 96.38 83 GLU A N 1
ATOM 665 C CA . GLU A 1 83 ? 7.406 0.177 -7.594 1.00 96.38 83 GLU A CA 1
ATOM 666 C C . GLU A 1 83 ? 7.456 0.685 -6.157 1.00 96.38 83 GLU A C 1
ATOM 668 O O . GLU A 1 83 ? 6.440 1.123 -5.620 1.00 96.38 83 GLU A O 1
ATOM 673 N N . LEU A 1 84 ? 8.650 0.733 -5.558 1.00 97.44 84 LEU A N 1
ATOM 674 C CA . LEU A 1 84 ? 8.847 1.340 -4.246 1.00 97.44 84 LEU A CA 1
ATOM 675 C C . LEU A 1 84 ? 8.483 2.828 -4.247 1.00 97.44 84 LEU A C 1
ATOM 677 O O . LEU A 1 84 ? 7.925 3.326 -3.271 1.00 97.44 84 LEU A O 1
ATOM 681 N N . LYS A 1 85 ? 8.800 3.563 -5.319 1.00 97.00 85 LYS A N 1
ATOM 682 C CA . LYS A 1 85 ? 8.432 4.980 -5.435 1.00 97.00 85 LYS A CA 1
ATOM 683 C C . LYS A 1 85 ? 6.911 5.152 -5.454 1.00 97.00 85 LYS A C 1
ATOM 685 O O . LYS A 1 85 ? 6.402 6.025 -4.753 1.00 97.00 85 LYS A O 1
ATOM 690 N N . ILE A 1 86 ? 6.196 4.303 -6.190 1.00 97.06 86 ILE A N 1
ATOM 691 C CA . ILE A 1 86 ? 4.726 4.303 -6.237 1.00 97.06 86 ILE A CA 1
ATOM 692 C C . ILE A 1 86 ? 4.150 3.932 -4.862 1.00 97.06 86 ILE A C 1
ATOM 694 O O . ILE A 1 86 ? 3.296 4.646 -4.341 1.00 97.06 86 ILE A O 1
ATOM 698 N N . ALA A 1 87 ? 4.677 2.886 -4.217 1.00 97.75 87 ALA A N 1
ATOM 699 C CA . ALA A 1 87 ? 4.265 2.471 -2.875 1.00 97.75 87 ALA A CA 1
ATOM 700 C C . ALA A 1 87 ? 4.486 3.577 -1.826 1.00 97.75 87 ALA A C 1
ATOM 702 O O . ALA A 1 87 ? 3.635 3.812 -0.968 1.00 97.75 87 ALA A O 1
ATOM 703 N N . LYS A 1 88 ? 5.605 4.311 -1.914 1.00 97.75 88 LYS A N 1
ATOM 704 C CA . LYS A 1 88 ? 5.872 5.479 -1.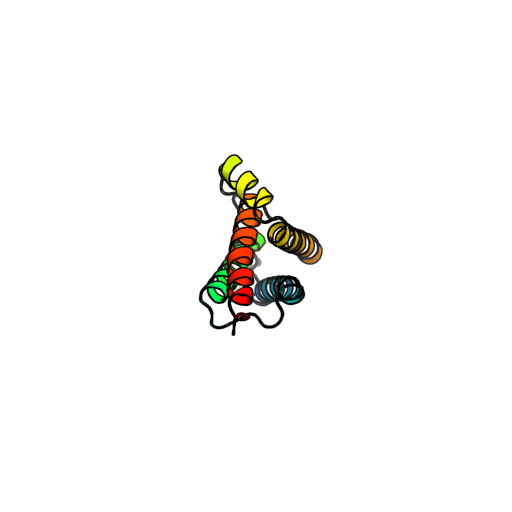061 1.00 97.75 88 LYS A CA 1
ATOM 705 C C . LYS A 1 88 ? 4.871 6.603 -1.306 1.00 97.75 88 LYS A C 1
ATOM 707 O O . LYS A 1 88 ? 4.449 7.226 -0.338 1.00 97.75 88 LYS A O 1
ATOM 712 N N . ASN A 1 89 ? 4.473 6.835 -2.557 1.00 97.75 89 ASN A N 1
ATOM 713 C CA . ASN A 1 89 ? 3.439 7.817 -2.872 1.00 97.75 89 ASN A CA 1
ATOM 714 C C . ASN A 1 89 ? 2.098 7.433 -2.229 1.00 97.75 89 ASN A C 1
ATOM 716 O O . ASN A 1 89 ? 1.511 8.248 -1.528 1.00 97.75 89 ASN A O 1
ATOM 720 N N . ILE A 1 90 ? 1.680 6.167 -2.353 1.00 97.56 90 ILE A N 1
ATOM 721 C CA . ILE A 1 90 ? 0.479 5.639 -1.680 1.00 97.56 90 ILE A CA 1
ATOM 722 C C . ILE A 1 90 ? 0.557 5.882 -0.166 1.00 97.56 90 ILE A C 1
ATOM 724 O O . ILE A 1 90 ? -0.361 6.454 0.415 1.00 97.56 90 ILE A O 1
ATOM 728 N N . LYS A 1 91 ? 1.680 5.525 0.473 1.00 97.06 91 LYS A N 1
ATOM 729 C CA . LYS A 1 91 ? 1.908 5.787 1.904 1.00 97.06 91 LYS A CA 1
ATOM 730 C C . LYS A 1 91 ? 1.756 7.271 2.255 1.00 97.06 91 LYS A C 1
ATOM 732 O O . LYS A 1 91 ? 1.149 7.599 3.271 1.00 97.06 91 LYS A O 1
ATOM 737 N N . THR A 1 92 ? 2.320 8.165 1.447 1.00 97.81 92 THR A N 1
ATOM 738 C CA . THR A 1 92 ? 2.238 9.610 1.675 1.00 97.81 92 THR A CA 1
ATOM 739 C C . THR A 1 92 ? 0.808 10.132 1.548 1.00 97.81 92 THR A C 1
ATOM 741 O O . THR A 1 92 ? 0.377 10.891 2.413 1.00 97.81 92 THR A O 1
ATOM 744 N N . GLU A 1 93 ? 0.067 9.727 0.519 1.00 97.50 93 GLU A N 1
ATOM 745 C CA . GLU A 1 93 ? -1.299 10.212 0.299 1.00 97.50 93 GLU A CA 1
ATOM 746 C C . GLU A 1 93 ? -2.286 9.646 1.333 1.00 97.50 93 GLU A C 1
ATOM 748 O O . GLU A 1 93 ? -3.121 10.385 1.851 1.00 97.50 93 GLU A O 1
ATOM 753 N N . LEU A 1 94 ? -2.120 8.388 1.760 1.00 96.12 94 LEU A N 1
ATOM 754 C CA . LEU A 1 94 ? -2.922 7.819 2.852 1.00 96.12 94 LEU A CA 1
ATOM 755 C C . LEU A 1 94 ? -2.696 8.534 4.188 1.00 96.12 94 LEU A C 1
ATOM 757 O O . LEU A 1 94 ? -3.648 8.758 4.941 1.00 96.12 94 LEU A O 1
ATOM 761 N N . TYR A 1 95 ? -1.460 8.948 4.469 1.00 96.12 95 TYR A N 1
ATOM 762 C CA . TYR A 1 95 ? -1.172 9.756 5.649 1.00 96.12 95 TYR A CA 1
ATOM 763 C C . TYR A 1 95 ? -1.805 11.149 5.550 1.00 96.12 95 TYR A C 1
ATOM 765 O O . TYR A 1 95 ? -2.420 11.613 6.505 1.00 96.12 95 TYR A O 1
ATOM 773 N N . LYS A 1 96 ? -1.701 11.815 4.395 1.00 97.31 96 LYS A N 1
ATOM 774 C CA . LYS A 1 96 ? -2.255 13.165 4.201 1.00 97.31 96 LYS A CA 1
ATOM 775 C C . LYS A 1 96 ? -3.780 13.205 4.292 1.00 97.31 96 LYS A C 1
ATOM 777 O O . LYS A 1 96 ? -4.311 14.098 4.943 1.00 97.31 96 LYS A O 1
ATOM 782 N N . GLU A 1 97 ? -4.473 12.280 3.631 1.00 95.50 97 GLU A N 1
ATOM 783 C CA . GLU A 1 97 ? -5.938 12.326 3.535 1.00 95.50 97 G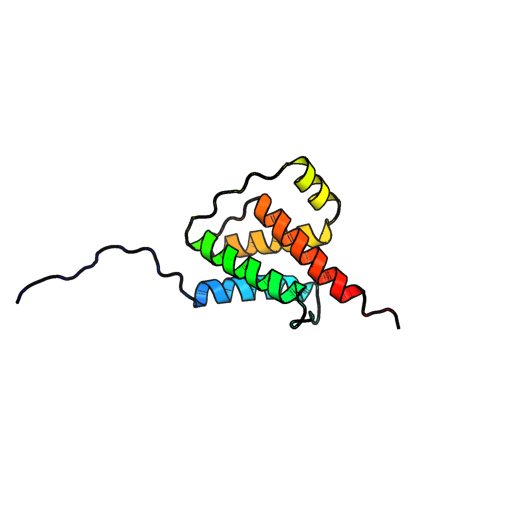LU A CA 1
ATOM 784 C C . GLU A 1 97 ? -6.650 11.669 4.720 1.00 95.50 97 GLU A C 1
ATOM 786 O O . GLU A 1 97 ? -7.729 12.112 5.116 1.00 95.50 97 GLU A O 1
ATOM 791 N N . PHE A 1 98 ? -6.057 10.622 5.302 1.00 93.62 98 PHE A N 1
ATOM 792 C CA . PHE A 1 98 ? -6.721 9.791 6.311 1.00 93.62 98 PHE A CA 1
ATOM 793 C C . PHE A 1 98 ? -5.956 9.694 7.636 1.00 93.62 98 PHE A C 1
ATOM 795 O O . PHE A 1 98 ? -6.450 9.055 8.562 1.00 93.62 98 PHE A O 1
ATOM 802 N N . ASN A 1 99 ? -4.773 10.314 7.748 1.00 93.69 99 ASN A N 1
ATOM 803 C CA . ASN A 1 99 ? -3.869 10.177 8.896 1.00 93.69 99 ASN A CA 1
ATOM 804 C C . ASN A 1 99 ? -3.481 8.712 9.185 1.00 93.69 99 ASN A C 1
ATOM 806 O O . ASN A 1 99 ? -3.279 8.323 10.334 1.00 93.69 99 ASN A O 1
ATOM 810 N N . LEU A 1 100 ? -3.392 7.887 8.134 1.00 92.94 100 LEU A N 1
ATOM 811 C CA . LEU A 1 100 ? -3.015 6.478 8.241 1.00 92.94 100 LEU A CA 1
ATOM 812 C C . LEU A 1 100 ? -1.521 6.306 7.962 1.00 92.94 100 LEU A C 1
ATOM 814 O O . LEU A 1 100 ? -1.032 6.638 6.882 1.00 92.94 100 LEU A O 1
ATOM 818 N N . SER A 1 101 ? -0.790 5.778 8.942 1.00 91.38 101 SER A N 1
ATOM 819 C CA . SER A 1 101 ? 0.635 5.468 8.806 1.00 91.38 101 SER A CA 1
ATOM 820 C C . SER A 1 101 ? 0.829 4.023 8.367 1.00 91.38 101 SER A C 1
ATOM 822 O O . SER A 1 101 ? 0.183 3.129 8.895 1.00 91.38 101 SER A O 1
ATOM 824 N N . ILE A 1 102 ? 1.750 3.795 7.432 1.00 91.50 102 ILE A N 1
ATOM 825 C CA . ILE A 1 102 ? 2.092 2.461 6.927 1.00 91.50 102 ILE A CA 1
ATOM 826 C C . ILE A 1 102 ? 3.537 2.135 7.301 1.00 91.50 102 ILE A C 1
ATOM 828 O O . ILE A 1 102 ? 4.460 2.888 6.958 1.00 91.50 102 ILE A O 1
ATOM 832 N N . GLY A 1 103 ? 3.733 1.003 7.976 1.00 91.88 103 GLY A N 1
ATOM 833 C CA . GLY A 1 103 ? 5.047 0.477 8.342 1.00 91.88 103 GLY A CA 1
ATOM 834 C C . GLY A 1 103 ? 5.874 0.005 7.142 1.00 91.88 103 GLY A C 1
ATOM 835 O O . GLY A 1 103 ? 5.401 -0.094 6.007 1.00 91.88 103 GLY A O 1
ATOM 836 N N . ASN A 1 104 ? 7.148 -0.305 7.376 1.00 92.25 104 ASN A N 1
ATOM 837 C CA . ASN A 1 104 ? 8.044 -0.759 6.304 1.00 92.25 104 ASN A CA 1
ATOM 838 C C . ASN A 1 104 ? 7.646 -2.123 5.722 1.00 92.25 104 ASN A C 1
ATOM 840 O O . ASN A 1 104 ? 7.853 -2.362 4.532 1.00 92.25 104 ASN A O 1
ATOM 844 N N . SER A 1 105 ? 7.064 -2.991 6.547 1.00 92.25 105 SER A N 1
ATOM 845 C CA . SER A 1 105 ? 6.614 -4.319 6.139 1.00 92.25 105 SER A CA 1
ATOM 846 C C . SER A 1 105 ? 5.489 -4.239 5.111 1.00 92.25 105 SER A C 1
ATOM 848 O O . SER A 1 105 ? 5.591 -4.807 4.026 1.00 92.25 105 SER A O 1
ATOM 850 N N . GLU A 1 106 ? 4.464 -3.439 5.397 1.00 94.19 106 GLU A N 1
ATOM 851 C CA . GLU A 1 106 ? 3.358 -3.192 4.469 1.00 94.19 106 GLU A CA 1
ATOM 852 C C . GLU A 1 106 ? 3.821 -2.411 3.231 1.00 94.19 106 GLU A C 1
ATOM 854 O O . GLU A 1 106 ? 3.428 -2.728 2.110 1.00 94.19 106 GLU A O 1
ATOM 859 N N . LEU A 1 107 ? 4.753 -1.461 3.383 1.00 95.62 107 LEU A N 1
ATOM 860 C CA . LEU A 1 107 ? 5.363 -0.781 2.236 1.00 95.62 107 LEU A CA 1
ATOM 861 C C . LEU A 1 107 ? 6.061 -1.773 1.283 1.00 95.62 107 LEU A C 1
ATOM 863 O O . LEU A 1 107 ? 5.957 -1.640 0.060 1.00 95.62 107 LEU A O 1
ATOM 867 N N . MET A 1 108 ? 6.749 -2.783 1.824 1.00 95.44 108 MET A N 1
ATOM 868 C CA . MET A 1 108 ? 7.352 -3.865 1.043 1.00 95.44 108 MET A CA 1
ATOM 869 C C . MET A 1 108 ? 6.298 -4.752 0.375 1.00 95.44 108 MET A C 1
ATOM 871 O O . MET A 1 108 ? 6.443 -5.063 -0.809 1.00 95.44 108 MET A O 1
ATOM 875 N N . TYR A 1 109 ? 5.226 -5.125 1.078 1.00 94.94 109 TYR A N 1
ATOM 876 C CA . TYR A 1 109 ? 4.141 -5.915 0.488 1.00 94.94 109 TYR A CA 1
ATOM 877 C C . TYR A 1 109 ? 3.449 -5.184 -0.663 1.00 94.94 109 TYR A C 1
ATOM 879 O O . TYR A 1 109 ? 3.302 -5.761 -1.743 1.00 94.94 109 TYR A O 1
ATOM 887 N N . ILE A 1 110 ? 3.115 -3.903 -0.490 1.00 96.44 110 ILE A N 1
ATOM 888 C CA . ILE A 1 110 ? 2.558 -3.063 -1.559 1.00 96.44 110 ILE A CA 1
ATOM 889 C C . ILE A 1 110 ? 3.526 -3.013 -2.746 1.00 96.44 110 ILE A C 1
ATOM 891 O O . ILE A 1 110 ? 3.111 -3.239 -3.882 1.00 96.44 110 ILE A O 1
ATOM 895 N N . THR A 1 111 ? 4.825 -2.806 -2.495 1.00 96.75 111 THR A N 1
ATOM 896 C CA . THR A 1 111 ? 5.859 -2.823 -3.547 1.00 96.75 111 THR A CA 1
ATOM 897 C C . THR A 1 111 ? 5.823 -4.136 -4.337 1.00 96.75 111 THR A C 1
ATOM 899 O O . THR A 1 111 ? 5.796 -4.127 -5.564 1.00 96.75 111 THR A O 1
ATOM 902 N N . MET A 1 112 ? 5.750 -5.279 -3.653 1.00 95.56 112 MET A N 1
ATOM 903 C CA . MET A 1 112 ? 5.693 -6.595 -4.296 1.00 95.56 112 MET A CA 1
ATOM 904 C C . MET A 1 112 ? 4.401 -6.829 -5.087 1.00 95.56 112 MET A C 1
ATOM 906 O O . MET A 1 112 ? 4.443 -7.464 -6.144 1.00 95.56 112 MET A O 1
ATOM 910 N N . HIS A 1 113 ? 3.264 -6.317 -4.614 1.00 95.44 113 HIS A N 1
ATOM 911 C CA . HIS A 1 113 ? 2.022 -6.348 -5.383 1.00 95.44 113 HIS A CA 1
ATOM 912 C C . HIS A 1 113 ? 2.138 -5.529 -6.670 1.00 95.44 113 HIS A C 1
ATOM 914 O O . HIS A 1 113 ? 1.770 -6.024 -7.734 1.00 95.44 113 HIS A O 1
ATOM 920 N N . LEU A 1 114 ? 2.716 -4.329 -6.598 1.00 95.12 114 LEU A N 1
ATOM 921 C CA . LEU A 1 114 ? 2.937 -3.474 -7.765 1.00 95.12 114 LEU A CA 1
ATOM 922 C C . LEU A 1 114 ? 3.860 -4.136 -8.792 1.00 95.12 114 LEU A C 1
ATOM 924 O O . LEU A 1 114 ? 3.542 -4.126 -9.975 1.00 95.12 114 LEU A O 1
ATOM 928 N N . VAL A 1 115 ? 4.926 -4.816 -8.354 1.00 94.00 115 VAL A N 1
ATOM 929 C CA . VAL A 1 115 ? 5.796 -5.595 -9.259 1.00 94.00 115 VAL A CA 1
ATOM 930 C C . VAL A 1 115 ? 4.990 -6.630 -10.045 1.00 94.00 115 VAL A C 1
ATOM 932 O O . VAL A 1 115 ? 5.240 -6.850 -11.227 1.00 94.00 115 VAL A O 1
ATOM 935 N N . ARG A 1 116 ? 4.021 -7.294 -9.404 1.00 91.44 116 ARG A N 1
ATOM 936 C CA . ARG A 1 116 ? 3.174 -8.293 -10.073 1.00 91.44 116 ARG A CA 1
ATOM 937 C C . ARG A 1 116 ? 2.165 -7.657 -11.023 1.00 91.44 116 ARG A C 1
ATOM 939 O O . ARG A 1 116 ? 1.922 -8.233 -12.076 1.00 91.44 116 ARG A O 1
ATOM 946 N N . LEU A 1 117 ? 1.608 -6.504 -10.668 1.00 90.31 117 LEU A N 1
ATOM 947 C CA . LEU A 1 117 ? 0.661 -5.778 -11.515 1.00 90.31 117 LEU A CA 1
ATOM 948 C C . LEU A 1 117 ? 1.327 -5.219 -12.770 1.00 90.31 117 LEU A C 1
ATOM 950 O O . LEU A 1 117 ? 0.843 -5.442 -13.874 1.00 90.31 117 LEU A O 1
ATOM 954 N N . LEU A 1 118 ? 2.463 -4.540 -12.605 1.00 85.06 118 LEU A N 1
ATOM 955 C CA . LEU A 1 118 ? 3.146 -3.856 -13.702 1.00 85.06 118 LEU A CA 1
ATOM 956 C C . LEU A 1 118 ? 3.835 -4.833 -14.662 1.00 85.06 118 LEU A C 1
ATOM 958 O O . LEU A 1 118 ? 3.856 -4.590 -15.868 1.00 85.06 118 LEU A O 1
ATOM 962 N N . LYS A 1 119 ? 4.348 -5.970 -14.165 1.00 78.56 119 LYS A N 1
ATOM 963 C CA . LYS A 1 119 ? 4.921 -7.014 -15.034 1.00 78.56 119 LYS A CA 1
ATOM 964 C C . LYS A 1 119 ? 3.891 -7.633 -15.972 1.00 78.56 119 LYS A C 1
ATOM 966 O O . LYS A 1 119 ? 4.160 -7.740 -17.158 1.00 78.56 119 LYS A O 1
ATOM 971 N N . VAL A 1 120 ? 2.707 -7.981 -15.462 1.00 61.81 120 VAL A N 1
ATOM 972 C CA . VAL A 1 120 ? 1.639 -8.570 -16.292 1.00 61.81 120 VAL A CA 1
ATOM 973 C C . VAL A 1 120 ? 1.160 -7.584 -17.366 1.00 61.81 120 VAL A C 1
ATOM 975 O O . VAL A 1 120 ? 0.839 -8.004 -18.469 1.00 61.81 120 VAL A O 1
ATOM 978 N N . GLY A 1 121 ? 1.189 -6.274 -17.094 1.00 53.50 121 GLY A N 1
ATOM 979 C CA . GLY A 1 121 ? 0.909 -5.248 -18.107 1.00 53.50 121 GLY A CA 1
ATOM 980 C C . GLY A 1 121 ? 2.000 -5.072 -19.173 1.00 53.50 121 GLY A C 1
ATOM 981 O O . GLY A 1 121 ? 1.723 -4.508 -20.226 1.00 53.50 121 GLY A O 1
ATOM 982 N N . SER A 1 122 ? 3.226 -5.547 -18.924 1.00 50.66 122 SER A N 1
ATOM 983 C CA . SER A 1 122 ? 4.370 -5.387 -19.838 1.00 50.66 122 SER A CA 1
ATOM 984 C C . SER A 1 122 ? 4.545 -6.568 -20.801 1.00 50.66 122 SER A C 1
ATOM 986 O O . SER A 1 122 ? 5.081 -6.384 -21.889 1.00 50.66 122 SER A O 1
ATOM 988 N N . ASP A 1 123 ? 4.050 -7.755 -20.440 1.00 49.22 123 ASP A N 1
ATOM 989 C CA . ASP A 1 123 ? 4.181 -8.980 -21.247 1.00 49.22 123 ASP A CA 1
ATOM 990 C C . ASP A 1 123 ? 3.194 -9.042 -22.441 1.00 49.22 123 ASP A C 1
ATOM 992 O O . ASP A 1 123 ? 3.291 -9.935 -23.277 1.00 49.22 123 ASP A O 1
ATOM 996 N N . ASN A 1 124 ? 2.274 -8.077 -22.575 1.00 44.47 124 ASN A N 1
ATOM 997 C CA . ASN A 1 124 ? 1.293 -8.021 -23.674 1.00 44.47 124 ASN A CA 1
ATOM 998 C C . ASN A 1 124 ? 1.743 -7.178 -24.890 1.00 44.47 124 ASN A C 1
ATOM 1000 O O . ASN A 1 124 ? 0.940 -6.938 -25.786 1.00 44.47 124 ASN A O 1
ATOM 1004 N N . ASN A 1 125 ? 3.005 -6.732 -24.936 1.00 39.09 125 ASN A N 1
ATOM 1005 C CA . ASN A 1 125 ? 3.566 -5.915 -26.028 1.00 39.09 125 ASN A CA 1
ATOM 1006 C C . ASN A 1 125 ? 4.689 -6.621 -26.818 1.00 39.09 125 ASN A C 1
ATOM 1008 O O . ASN A 1 125 ? 5.587 -5.965 -27.344 1.00 39.09 125 ASN A O 1
ATOM 1012 N N . GLU A 1 126 ? 4.631 -7.947 -26.942 1.00 37.56 126 GLU A N 1
ATOM 1013 C CA . GLU A 1 126 ? 5.408 -8.700 -27.936 1.00 37.56 126 GLU A CA 1
ATOM 1014 C C . GLU A 1 126 ? 4.465 -9.517 -28.838 1.00 37.56 126 GLU A C 1
ATOM 1016 O O . GLU A 1 126 ? 4.271 -10.715 -28.644 1.00 37.56 126 GLU A O 1
ATOM 1021 N N . THR A 1 127 ? 3.882 -8.848 -29.838 1.00 36.25 127 THR A N 1
ATOM 1022 C CA . THR A 1 127 ? 3.403 -9.457 -31.09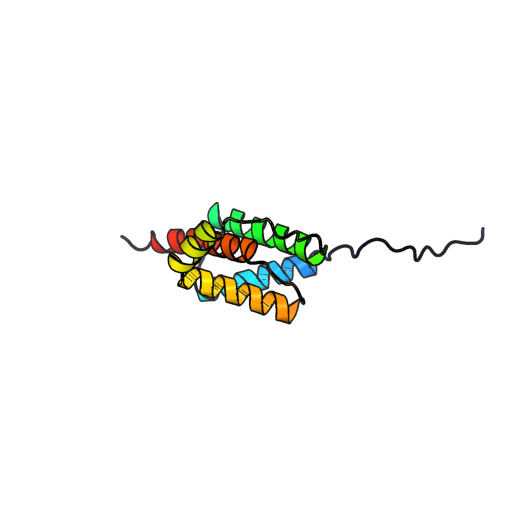7 1.00 36.25 127 THR A CA 1
ATOM 1023 C C . THR A 1 127 ? 3.618 -8.493 -32.247 1.00 36.25 127 THR A C 1
ATOM 1025 O O . THR A 1 127 ? 3.291 -7.299 -32.062 1.00 36.25 127 THR A O 1
#

Secondary structure (DSSP, 8-state):
---------------HHHHHHHHHHHHHHHHTTSSS--TTSHHHHHHHHHHHHHHHHHHTT--------HHHHHHHHHH-HHHHHHHHHHHHHHHHHH-----HHHHHHHHHHHHHHHHHHHTT---

pLDDT: mean 83.22, std 18.78, range [34.84, 97.81]

Sequence (127 aa):
MHFVDASIGGKEHHNVAKITKIVELTLNIVDAHLPNPDTDSLSYSRFIRHIQYLAIRLLDNVDAETEIDNDIKDLVFKKYPIELKIAKNIKTELYKEFNLSIGNSELMYITMHLVRLLKVGSDNNET

InterPro domains:
  IPR011608 PRD domain [PF00874] (39-116)
  IPR011608 PRD domain [PS51372] (14-124)
  IPR036634 PRD domain superfamily [SSF63520] (15-118)
  IPR050661 BglG family transcriptional antiterminators [PTHR30185] (11-123)